Protein AF-A0A088QH30-F1 (afdb_monomer_lite)

Foldseek 3Di:
DDDDDDPDDPDDDDDPDVVVVLVVVLVVCVVPCVVPVDSPPDDDDDDPPDPCVVVVVVVVVVVVVVVVVVVVVLVVLLVQLQVCVVVVHDLVVSCVVSVHDSVVSVVSND

Secondary structure (DSSP, 8-state):
------TT-----S--HHHHHHHHHHHHHTT-TTT-S-TTT---------THHHHHHHHHHHHHHHHHHHHHHHHHHHHHHHHHHHTT--HHHHHHHHTS-HHHHHHHH-

Radius of gyration: 25.8 Å; chains: 1; bounding box: 41×22×70 Å

pLDDT: mean 72.58, std 19.91, range [32.56, 96.44]

Sequence (110 aa):
MGCCSAPGFRTIHPGSQPCRGKRQLRRALELYPEIETDPDTAEIVIQMDTPRGEEAATAIARNRTLLVEKAAAAAATARASRHLVDRGLAYRDTATLLDISYQRVGQLVT

Structure (mmCIF, N/CA/C/O backbone):
data_AF-A0A088QH30-F1
#
_entry.id   AF-A0A088QH30-F1
#
loop_
_atom_site.group_PDB
_atom_site.id
_atom_site.type_symbol
_atom_site.label_atom_id
_atom_site.label_alt_id
_atom_site.label_comp_id
_atom_site.label_asym_id
_atom_site.label_entity_id
_atom_site.label_seq_id
_atom_site.pdbx_PDB_ins_code
_atom_site.Cartn_x
_atom_site.Cartn_y
_atom_site.Cartn_z
_atom_site.occupancy
_atom_site.B_iso_or_equiv
_atom_site.auth_seq_id
_atom_site.auth_comp_id
_atom_site.auth_asym_id
_atom_site.auth_atom_id
_atom_site.pdbx_PDB_model_num
ATOM 1 N N . MET A 1 1 ? 1.533 4.619 -39.305 1.00 36.94 1 MET A N 1
ATOM 2 C CA . MET A 1 1 ? 1.575 4.094 -37.921 1.00 36.94 1 MET A CA 1
ATOM 3 C C . MET A 1 1 ? 2.406 2.823 -37.938 1.00 36.94 1 MET A C 1
ATOM 5 O O . MET A 1 1 ? 1.904 1.793 -38.347 1.00 36.94 1 MET A O 1
ATOM 9 N N . GLY A 1 2 ? 3.690 2.911 -37.595 1.00 38.28 2 GLY A N 1
ATOM 10 C CA . GLY A 1 2 ? 4.586 1.757 -37.519 1.00 38.28 2 GLY A CA 1
ATOM 11 C C . GLY A 1 2 ? 5.434 1.909 -36.269 1.00 38.28 2 GLY A C 1
ATOM 12 O O . GLY A 1 2 ? 6.279 2.800 -36.200 1.00 38.28 2 GLY A O 1
ATOM 13 N N . CYS A 1 3 ? 5.127 1.124 -35.241 1.00 38.78 3 CYS A N 1
ATOM 14 C CA . CYS A 1 3 ? 5.924 1.059 -34.027 1.00 38.78 3 CYS A CA 1
ATOM 15 C C . CYS A 1 3 ? 7.239 0.350 -34.360 1.00 38.78 3 CYS A C 1
ATOM 17 O O . CYS A 1 3 ? 7.218 -0.760 -34.884 1.00 38.78 3 CYS A O 1
ATOM 19 N N . CYS A 1 4 ? 8.371 0.991 -34.065 1.00 40.38 4 CYS A N 1
ATOM 20 C CA . CYS A 1 4 ? 9.683 0.360 -34.119 1.00 40.38 4 CYS A CA 1
ATOM 21 C C . CYS A 1 4 ? 9.688 -0.854 -33.179 1.00 40.38 4 CYS A C 1
ATOM 23 O O . CYS A 1 4 ? 9.786 -0.693 -31.963 1.00 40.38 4 CYS A O 1
ATOM 25 N N . SER A 1 5 ? 9.560 -2.051 -33.740 1.00 38.09 5 SER A N 1
ATOM 26 C CA . SER A 1 5 ? 9.777 -3.304 -33.026 1.00 38.09 5 SER A CA 1
ATOM 27 C C . SER A 1 5 ? 11.273 -3.590 -33.017 1.00 38.09 5 SER A C 1
ATOM 29 O O . SER A 1 5 ? 11.873 -3.753 -34.073 1.00 38.09 5 SER A O 1
ATOM 31 N N . ALA A 1 6 ? 11.872 -3.639 -31.831 1.00 37.31 6 ALA A N 1
ATOM 32 C CA . ALA A 1 6 ? 13.176 -4.256 -31.621 1.00 37.31 6 ALA A CA 1
ATOM 33 C C . ALA A 1 6 ? 12.952 -5.546 -30.813 1.00 37.31 6 ALA A C 1
ATOM 35 O O . ALA A 1 6 ? 12.342 -5.474 -29.738 1.00 37.31 6 ALA A O 1
ATOM 36 N N . PRO A 1 7 ? 13.395 -6.724 -31.288 1.00 32.56 7 PRO A N 1
ATOM 37 C CA . PRO A 1 7 ? 13.337 -7.940 -30.495 1.00 32.56 7 PRO A CA 1
ATOM 38 C C . PRO A 1 7 ? 14.420 -7.858 -29.410 1.00 32.56 7 PRO A C 1
ATOM 40 O O . PRO A 1 7 ? 15.602 -7.759 -29.716 1.00 32.56 7 PRO A O 1
ATOM 43 N N . GLY A 1 8 ? 14.021 -7.862 -28.135 1.00 38.22 8 GLY A N 1
ATOM 44 C CA . GLY A 1 8 ? 14.957 -8.070 -27.017 1.00 38.22 8 GLY A CA 1
ATOM 45 C C . GLY A 1 8 ? 14.836 -7.126 -25.819 1.00 38.22 8 GLY A C 1
ATOM 46 O O . GLY A 1 8 ? 15.305 -7.478 -24.744 1.00 38.22 8 GLY A O 1
ATOM 47 N N . PHE A 1 9 ? 14.154 -5.983 -25.929 1.00 38.06 9 PHE A N 1
ATOM 48 C CA . PHE A 1 9 ? 13.966 -5.069 -24.791 1.00 38.06 9 PHE A CA 1
ATOM 49 C C . PHE A 1 9 ? 12.505 -5.061 -24.332 1.00 38.06 9 PHE A C 1
ATOM 51 O O . PHE A 1 9 ? 11.684 -4.262 -24.785 1.00 38.06 9 PHE A O 1
ATOM 58 N N . ARG A 1 10 ? 12.148 -5.970 -23.414 1.00 37.66 10 ARG A N 1
ATOM 59 C CA . ARG A 1 10 ? 10.874 -5.848 -22.694 1.00 37.66 10 ARG A CA 1
ATOM 60 C C . ARG A 1 10 ? 10.982 -4.679 -21.714 1.00 37.66 10 ARG A C 1
ATOM 62 O O . ARG A 1 10 ? 11.784 -4.708 -20.790 1.00 37.66 10 ARG A O 1
ATOM 69 N N . T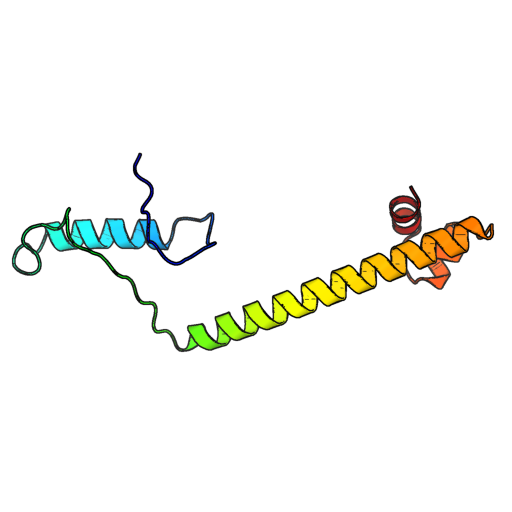HR A 1 11 ? 10.115 -3.698 -21.963 1.00 40.12 11 THR A N 1
ATOM 70 C CA . THR A 1 11 ? 9.713 -2.534 -21.154 1.00 40.12 11 THR A CA 1
ATOM 71 C C . THR A 1 11 ? 10.610 -1.294 -21.178 1.00 40.12 11 THR A C 1
ATOM 73 O O . THR A 1 11 ? 11.403 -1.085 -20.268 1.00 40.12 11 THR A O 1
ATOM 76 N N . ILE A 1 12 ? 10.352 -0.390 -22.136 1.00 39.28 12 ILE A N 1
ATOM 77 C CA . ILE A 1 12 ? 10.449 1.066 -21.916 1.00 39.28 12 ILE A CA 1
ATOM 78 C C . ILE A 1 12 ? 9.294 1.771 -22.656 1.00 39.28 12 ILE A C 1
ATOM 80 O O . ILE A 1 12 ? 9.312 1.873 -23.879 1.00 39.28 12 ILE A O 1
ATOM 84 N N . HIS A 1 13 ? 8.308 2.302 -21.927 1.00 34.28 13 HIS A N 1
ATOM 85 C CA . HIS A 1 13 ? 7.307 3.271 -22.413 1.00 34.28 13 HIS A CA 1
ATOM 86 C C . HIS A 1 13 ? 6.847 4.157 -21.236 1.00 34.28 13 HIS A C 1
ATOM 88 O O . HIS A 1 13 ? 6.915 3.671 -20.108 1.00 34.28 13 HIS A O 1
ATOM 94 N N . PRO A 1 14 ? 6.328 5.393 -21.440 1.00 43.16 14 PRO A N 1
ATOM 95 C CA . PRO A 1 14 ? 6.087 6.123 -22.694 1.00 43.16 14 PRO A CA 1
ATOM 96 C C . PRO A 1 14 ? 6.711 7.544 -22.696 1.00 43.16 14 PRO A C 1
ATOM 98 O O . PRO A 1 14 ? 6.442 8.350 -21.812 1.00 43.16 14 PRO A O 1
ATOM 101 N N . GLY A 1 15 ? 7.525 7.898 -23.704 1.00 37.69 15 GLY A N 1
ATOM 102 C CA . GLY A 1 15 ? 8.109 9.252 -23.743 1.00 37.69 15 GLY A CA 1
ATOM 103 C C . GLY A 1 15 ? 9.148 9.585 -24.823 1.00 37.69 15 GLY A C 1
ATOM 104 O O . GLY A 1 15 ? 10.077 10.335 -24.563 1.00 37.69 15 GLY A O 1
ATOM 105 N N . SER A 1 16 ? 9.000 9.095 -26.056 1.00 45.84 16 SER A N 1
ATOM 106 C CA . SER A 1 16 ? 9.499 9.738 -27.298 1.00 45.84 16 SER A CA 1
ATOM 107 C C . SER A 1 16 ? 11.004 9.943 -27.605 1.00 45.84 16 SER A C 1
ATOM 109 O O . SER A 1 16 ? 11.299 10.262 -28.756 1.00 45.84 16 SER A O 1
ATOM 111 N N . GLN A 1 17 ? 11.972 9.744 -26.707 1.00 52.16 17 GLN A N 1
ATOM 112 C CA . GLN A 1 17 ? 13.378 10.097 -27.012 1.00 52.16 17 GLN A CA 1
ATOM 113 C C . GLN A 1 17 ? 14.088 9.195 -28.049 1.00 52.16 17 GLN A C 1
ATOM 115 O O . GLN A 1 17 ? 14.557 9.729 -29.058 1.00 52.16 17 GLN A O 1
ATOM 120 N N . PRO A 1 18 ? 14.121 7.854 -27.916 1.00 52.81 18 PRO A N 1
ATOM 121 C CA . PRO A 1 18 ? 14.856 7.014 -28.869 1.00 52.81 18 PRO A CA 1
ATOM 122 C C . PRO A 1 18 ? 14.214 6.995 -30.267 1.00 52.81 18 PRO A C 1
ATOM 124 O O . PRO A 1 18 ? 14.911 6.991 -31.278 1.00 52.81 18 PRO A O 1
ATOM 127 N N . CYS A 1 19 ? 12.881 7.078 -30.353 1.00 55.72 19 CYS A N 1
ATOM 128 C CA . CYS A 1 19 ? 12.180 7.166 -31.640 1.00 55.72 19 CYS A CA 1
ATOM 129 C C . CYS A 1 19 ? 12.417 8.508 -32.353 1.00 55.72 19 CYS A C 1
ATOM 131 O O . CYS A 1 19 ? 12.448 8.554 -33.583 1.00 55.72 19 CYS A O 1
ATOM 133 N N . ARG A 1 20 ? 12.563 9.610 -31.600 1.00 59.78 20 ARG A N 1
ATOM 134 C CA . ARG A 1 20 ? 12.901 10.923 -32.169 1.00 59.78 20 ARG A CA 1
ATOM 135 C C . ARG A 1 20 ? 14.333 10.930 -32.698 1.00 59.78 20 ARG A C 1
ATOM 137 O O . ARG A 1 20 ? 14.535 11.406 -33.810 1.00 59.78 20 ARG A O 1
ATOM 144 N N . GLY A 1 21 ? 15.270 10.337 -31.955 1.00 63.78 21 GLY A N 1
ATOM 145 C CA . GLY A 1 21 ? 16.660 10.164 -32.386 1.00 63.78 21 GLY A CA 1
ATOM 146 C C . GLY A 1 21 ? 16.774 9.386 -33.697 1.00 63.78 21 GLY A C 1
ATOM 147 O O . GLY A 1 21 ? 17.346 9.897 -34.652 1.00 63.78 21 GLY A O 1
ATOM 148 N N . LYS A 1 22 ? 16.130 8.213 -33.803 1.00 69.00 22 LYS A N 1
ATOM 149 C CA . LYS A 1 22 ? 16.158 7.406 -35.041 1.00 69.00 22 LYS A CA 1
ATOM 150 C C . LYS A 1 22 ? 15.596 8.147 -36.259 1.00 69.00 22 LYS A C 1
ATOM 152 O O . LYS A 1 22 ? 16.170 8.062 -37.336 1.00 69.00 22 LYS A O 1
ATOM 157 N N . ARG A 1 23 ? 14.508 8.914 -36.098 1.00 70.25 23 ARG A N 1
ATOM 158 C CA . ARG A 1 23 ? 13.946 9.725 -37.197 1.00 70.25 23 ARG A CA 1
ATOM 159 C C . ARG A 1 23 ? 14.863 10.866 -37.630 1.00 70.25 23 ARG A C 1
ATOM 161 O O . ARG A 1 23 ? 14.917 11.166 -38.815 1.00 70.25 23 ARG A O 1
ATOM 168 N N . GLN A 1 24 ? 15.547 11.519 -36.691 1.00 72.81 24 GLN A N 1
ATOM 169 C CA . GLN A 1 24 ? 16.517 12.565 -37.026 1.00 72.81 24 GLN A CA 1
ATOM 170 C C . GLN A 1 24 ? 17.747 11.981 -37.717 1.00 72.81 24 GLN A C 1
ATOM 172 O O . GLN A 1 24 ? 18.216 12.563 -38.686 1.00 72.81 24 GLN A O 1
ATOM 177 N N . LEU A 1 25 ? 18.218 10.816 -37.265 1.00 71.44 25 LEU A N 1
ATOM 178 C CA . LEU A 1 25 ? 19.358 10.143 -37.876 1.00 71.44 25 LEU A CA 1
ATOM 179 C C . LEU A 1 25 ? 19.036 9.646 -39.289 1.00 71.44 25 LEU A C 1
ATOM 181 O O . LEU A 1 25 ? 19.840 9.845 -40.186 1.00 71.44 25 LEU A O 1
ATOM 185 N N . ARG A 1 26 ? 17.836 9.096 -39.519 1.00 75.31 26 ARG A N 1
ATOM 186 C CA . ARG A 1 26 ? 17.396 8.701 -40.866 1.00 75.31 26 ARG A CA 1
ATOM 187 C C . ARG A 1 26 ? 17.341 9.892 -41.828 1.00 75.31 26 ARG A C 1
ATOM 189 O O . ARG A 1 26 ? 17.912 9.819 -42.904 1.00 75.31 26 ARG A O 1
ATOM 196 N N . ARG A 1 27 ? 16.778 11.023 -41.387 1.00 73.19 27 ARG A N 1
ATOM 197 C CA . ARG A 1 27 ? 16.809 12.280 -42.159 1.00 73.19 27 ARG A CA 1
ATOM 198 C C . ARG A 1 27 ? 18.222 12.797 -42.423 1.00 73.19 27 ARG A C 1
ATOM 200 O O . ARG A 1 27 ? 18.435 13.477 -43.414 1.00 73.19 27 ARG A O 1
ATOM 207 N N . ALA A 1 28 ? 19.167 12.538 -41.522 1.00 74.25 28 ALA A N 1
ATOM 208 C CA . ALA A 1 28 ? 20.562 12.889 -41.750 1.00 74.25 28 ALA A CA 1
ATOM 209 C C . ALA A 1 28 ? 21.208 11.953 -42.784 1.00 74.25 28 ALA A C 1
ATOM 211 O O . ALA A 1 28 ? 21.928 12.439 -43.642 1.00 74.25 28 ALA A O 1
ATOM 212 N N . LEU A 1 29 ? 20.916 10.648 -42.753 1.00 72.94 29 LEU A N 1
ATOM 213 C CA . LEU A 1 29 ? 21.420 9.680 -43.738 1.00 72.94 29 LEU A CA 1
ATOM 214 C C . LEU A 1 29 ? 20.887 9.947 -45.154 1.00 72.94 29 LEU A C 1
ATOM 216 O O . LEU A 1 29 ? 21.634 9.806 -46.111 1.00 72.94 29 LEU A O 1
ATOM 220 N N . GLU A 1 30 ? 19.650 10.436 -45.292 1.00 74.69 30 GLU A N 1
ATOM 221 C CA . GLU A 1 30 ? 19.104 10.913 -46.578 1.00 74.69 30 GLU A CA 1
ATOM 222 C C . GLU A 1 30 ? 19.941 12.043 -47.214 1.00 74.69 30 GLU A C 1
ATOM 224 O O . GLU A 1 30 ? 19.921 12.212 -48.432 1.00 74.69 30 GLU A O 1
ATOM 229 N N . LEU A 1 31 ? 20.674 12.824 -46.409 1.00 73.12 31 LEU A N 1
ATOM 230 C CA . LEU A 1 31 ? 21.528 13.919 -46.887 1.00 73.12 31 LEU A CA 1
ATOM 231 C C . LEU A 1 31 ? 22.939 13.462 -47.284 1.00 73.12 31 LEU A C 1
ATOM 233 O O . LEU A 1 31 ? 23.648 14.237 -47.921 1.00 73.12 31 LEU A O 1
ATOM 237 N N . TYR A 1 32 ? 23.334 12.239 -46.916 1.00 71.19 32 TYR A N 1
ATOM 238 C CA . TYR A 1 32 ? 24.667 11.677 -47.155 1.00 71.19 32 TYR A CA 1
ATOM 239 C C . TYR A 1 32 ? 24.554 10.258 -47.750 1.00 71.19 32 TYR A C 1
ATOM 241 O O . TYR A 1 32 ? 24.875 9.273 -47.072 1.00 71.19 32 TYR A O 1
ATOM 249 N N . PRO A 1 33 ? 24.074 10.124 -49.005 1.00 66.19 33 PRO A N 1
ATOM 250 C CA . PRO A 1 33 ? 23.862 8.831 -49.667 1.00 66.19 33 PRO A CA 1
ATOM 251 C C . PRO A 1 33 ? 25.152 8.020 -49.886 1.00 66.19 33 PRO A C 1
ATOM 253 O O . PRO A 1 33 ? 25.098 6.827 -50.177 1.00 66.19 33 PRO A O 1
ATOM 256 N N . GLU A 1 34 ? 26.320 8.644 -49.739 1.00 66.50 34 GLU A N 1
ATOM 257 C CA . GLU A 1 34 ? 27.629 7.991 -49.751 1.00 66.50 34 GLU A CA 1
ATOM 258 C C . GLU A 1 34 ? 27.906 7.120 -48.512 1.00 66.50 34 GLU A C 1
ATOM 260 O O . GLU A 1 34 ? 28.819 6.296 -48.548 1.00 66.50 34 GLU A O 1
ATOM 265 N N . ILE A 1 35 ? 27.144 7.293 -47.424 1.00 67.50 35 ILE A N 1
ATOM 266 C CA . ILE A 1 35 ? 27.293 6.528 -46.174 1.00 67.50 35 ILE A CA 1
ATOM 267 C C . ILE A 1 35 ? 26.383 5.295 -46.172 1.00 67.50 35 ILE A C 1
ATOM 269 O O . ILE A 1 35 ? 26.807 4.221 -45.757 1.00 67.50 35 ILE A O 1
ATOM 273 N N . GLU A 1 36 ? 25.137 5.450 -46.622 1.00 64.06 36 GLU A N 1
ATOM 274 C CA . GLU A 1 36 ? 24.151 4.375 -46.729 1.00 64.06 36 GLU A CA 1
ATOM 275 C C . GLU A 1 36 ? 23.227 4.661 -47.915 1.00 64.06 36 GLU A C 1
ATOM 277 O O . GLU A 1 36 ? 22.625 5.732 -48.005 1.00 64.06 36 GLU A O 1
ATOM 282 N N . THR A 1 37 ? 23.131 3.706 -48.839 1.00 62.88 37 THR A N 1
ATOM 283 C CA . THR A 1 37 ? 22.412 3.882 -50.110 1.00 62.88 37 THR A CA 1
ATOM 284 C C . THR A 1 37 ? 20.901 3.720 -49.936 1.00 62.88 37 THR A C 1
ATOM 286 O O . THR A 1 37 ? 20.134 4.264 -50.728 1.00 62.88 37 THR A O 1
ATOM 289 N N . ASP A 1 38 ? 20.465 3.018 -48.886 1.00 66.31 38 ASP A N 1
ATOM 290 C CA . ASP A 1 38 ? 19.051 2.857 -48.540 1.00 66.31 38 ASP A CA 1
ATOM 291 C C . ASP A 1 38 ? 18.789 3.164 -47.046 1.00 66.31 38 ASP A C 1
ATOM 293 O O . ASP A 1 38 ? 18.776 2.274 -46.188 1.00 66.31 38 ASP A O 1
ATOM 297 N N . PRO A 1 39 ? 18.564 4.445 -46.695 1.00 61.47 39 PRO A N 1
ATOM 298 C CA . PRO A 1 39 ? 18.352 4.866 -45.308 1.00 61.47 39 PRO A CA 1
ATOM 299 C C . PRO A 1 39 ? 17.027 4.363 -44.704 1.00 61.47 39 PRO A C 1
ATOM 301 O O . PRO A 1 39 ? 16.859 4.381 -43.474 1.00 61.47 39 PRO A O 1
ATOM 304 N N . ASP A 1 40 ? 16.078 3.912 -45.533 1.00 64.25 40 ASP A N 1
ATOM 305 C CA . ASP A 1 40 ? 14.784 3.395 -45.083 1.00 64.25 40 ASP A CA 1
ATOM 306 C C . ASP A 1 40 ? 14.881 1.957 -44.564 1.00 64.25 40 ASP A C 1
ATOM 308 O O . ASP A 1 40 ? 14.210 1.621 -43.576 1.00 64.25 40 ASP A O 1
ATOM 312 N N . THR A 1 41 ? 15.760 1.139 -45.150 1.00 65.62 41 THR A N 1
ATOM 313 C CA . THR A 1 41 ? 16.021 -0.242 -44.708 1.00 65.62 41 THR A CA 1
ATOM 314 C C . THR A 1 41 ? 17.174 -0.363 -43.709 1.00 65.62 41 THR A C 1
ATOM 316 O O . THR A 1 41 ? 17.290 -1.391 -43.040 1.00 65.62 41 THR A O 1
ATOM 319 N N . ALA A 1 42 ? 17.956 0.702 -43.517 1.00 61.12 42 ALA A N 1
ATOM 320 C CA . ALA A 1 42 ? 19.083 0.736 -42.589 1.00 61.12 42 ALA A CA 1
ATOM 321 C C . ALA A 1 42 ? 18.700 0.380 -41.135 1.00 61.12 42 ALA A C 1
ATOM 323 O O . ALA A 1 42 ? 17.829 1.008 -40.505 1.00 61.12 42 ALA A O 1
ATOM 324 N N . GLU A 1 43 ? 19.403 -0.604 -40.563 1.00 64.81 43 GLU A N 1
ATOM 325 C CA . GLU A 1 43 ? 19.253 -1.002 -39.163 1.00 64.81 43 GLU A CA 1
ATOM 326 C C . GLU A 1 43 ? 19.976 -0.011 -38.237 1.00 64.81 43 GLU A C 1
ATOM 328 O O . GLU A 1 43 ? 21.172 -0.099 -37.972 1.00 64.81 43 GLU A O 1
ATOM 333 N N . ILE A 1 44 ? 19.228 0.957 -37.703 1.00 64.31 44 ILE A N 1
ATOM 334 C CA . ILE A 1 44 ? 19.776 1.945 -36.766 1.00 64.31 44 ILE A CA 1
ATOM 335 C C . ILE A 1 44 ? 19.779 1.374 -35.340 1.00 64.31 44 ILE A C 1
ATOM 337 O O . ILE A 1 44 ? 18.746 1.390 -34.645 1.00 64.31 44 ILE A O 1
ATOM 341 N N . VAL A 1 45 ? 20.949 0.936 -34.874 1.00 64.62 45 VAL A N 1
ATOM 342 C CA . VAL A 1 45 ? 21.204 0.543 -33.480 1.00 64.62 45 VAL A CA 1
ATOM 343 C C . VAL A 1 45 ? 21.828 1.721 -32.729 1.00 64.62 45 VAL A C 1
ATOM 345 O O . VAL A 1 45 ? 22.959 2.113 -32.984 1.00 64.62 45 VAL A O 1
ATOM 348 N N . ILE A 1 46 ? 21.084 2.309 -31.788 1.00 62.50 46 ILE A N 1
ATOM 349 C CA . ILE A 1 46 ? 21.603 3.367 -30.909 1.00 62.50 46 ILE A CA 1
ATOM 350 C C . ILE A 1 46 ? 22.081 2.693 -29.624 1.00 62.50 46 ILE A C 1
ATOM 352 O O . ILE A 1 46 ? 21.258 2.372 -28.764 1.00 62.50 46 ILE A O 1
ATOM 356 N N . GLN A 1 47 ? 23.388 2.464 -29.501 1.00 57.75 47 GLN A N 1
ATOM 357 C CA . GLN A 1 47 ? 24.006 2.050 -28.241 1.00 57.75 47 GLN A CA 1
ATOM 358 C C . GLN A 1 47 ? 24.383 3.294 -27.441 1.00 57.75 47 GLN A C 1
ATOM 360 O O . GLN A 1 47 ? 25.158 4.136 -27.888 1.00 57.75 47 GLN A O 1
ATOM 365 N N . MET A 1 48 ? 23.779 3.443 -26.264 1.00 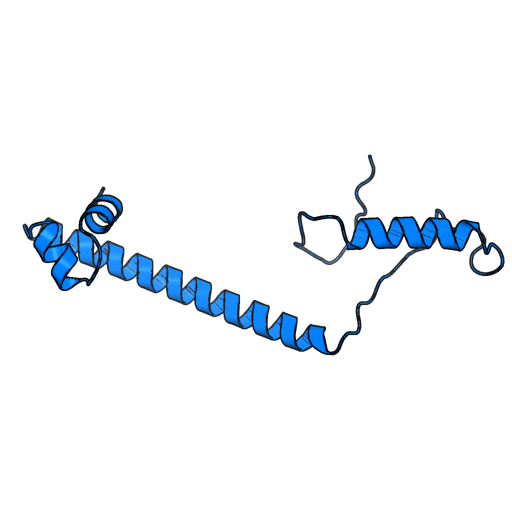55.34 48 MET A N 1
ATOM 366 C CA . MET A 1 48 ? 24.149 4.496 -25.327 1.00 55.34 48 MET A CA 1
ATOM 367 C C . MET A 1 48 ? 25.242 3.982 -24.394 1.00 55.34 48 MET A C 1
ATOM 369 O O . MET A 1 48 ? 24.962 3.643 -23.246 1.00 55.34 48 MET A O 1
ATOM 373 N N . ASP A 1 49 ? 26.484 3.966 -24.872 1.00 54.75 49 ASP A N 1
ATOM 374 C CA . ASP A 1 49 ? 27.644 3.749 -24.008 1.00 54.75 49 ASP A CA 1
ATOM 375 C C . ASP A 1 49 ? 27.957 5.045 -23.269 1.00 54.75 49 ASP A C 1
ATOM 377 O O . ASP A 1 49 ? 28.768 5.877 -23.673 1.00 54.75 49 ASP A O 1
ATOM 381 N N . THR A 1 50 ? 27.234 5.249 -22.171 1.00 50.84 50 THR A N 1
ATOM 382 C CA . THR A 1 50 ? 27.590 6.268 -21.188 1.00 50.84 50 THR A CA 1
ATOM 383 C C . THR A 1 50 ? 28.039 5.571 -19.909 1.00 50.84 50 THR A C 1
ATOM 385 O O . THR A 1 50 ? 27.391 4.607 -19.504 1.00 50.84 50 THR A O 1
ATOM 388 N N . PRO A 1 51 ? 29.066 6.076 -19.200 1.00 53.44 51 PRO A N 1
ATOM 389 C CA . PRO A 1 51 ? 29.425 5.580 -17.865 1.00 53.44 51 PRO A CA 1
ATOM 390 C C . PRO A 1 51 ? 28.254 5.651 -16.857 1.00 53.44 51 PRO A C 1
ATOM 392 O O . PRO A 1 51 ? 28.229 4.937 -15.862 1.00 53.44 51 PRO A O 1
ATOM 395 N N . ARG A 1 52 ? 27.214 6.439 -17.165 1.00 54.16 52 ARG A N 1
ATOM 396 C CA . ARG A 1 52 ? 25.922 6.465 -16.462 1.00 54.16 52 ARG A CA 1
ATOM 397 C C . ARG A 1 52 ? 25.051 5.217 -16.649 1.00 54.16 52 ARG A C 1
ATOM 399 O O . ARG A 1 52 ? 24.060 5.087 -15.939 1.00 54.16 52 ARG A O 1
ATOM 406 N N . GLY A 1 53 ? 25.355 4.326 -17.590 1.00 52.81 53 GLY A N 1
ATOM 407 C CA . GLY A 1 53 ? 24.589 3.099 -17.829 1.00 52.81 53 GLY A CA 1
ATOM 408 C C . GLY A 1 53 ? 24.661 2.128 -16.649 1.00 52.81 53 GLY A C 1
ATOM 409 O O . GLY A 1 53 ? 23.635 1.592 -16.231 1.00 52.81 53 GLY A O 1
ATOM 410 N N . GLU A 1 54 ? 25.841 1.975 -16.045 1.00 56.41 54 GLU A N 1
ATOM 411 C CA . GLU A 1 54 ? 26.031 1.150 -14.845 1.00 56.41 54 GLU A CA 1
ATOM 412 C C . GLU A 1 54 ? 25.416 1.801 -13.595 1.00 56.41 54 GLU A C 1
ATOM 414 O O . GLU A 1 54 ? 24.740 1.137 -12.805 1.00 56.41 54 GLU A O 1
ATOM 419 N N . GLU A 1 55 ? 25.549 3.122 -13.439 1.00 56.88 55 GL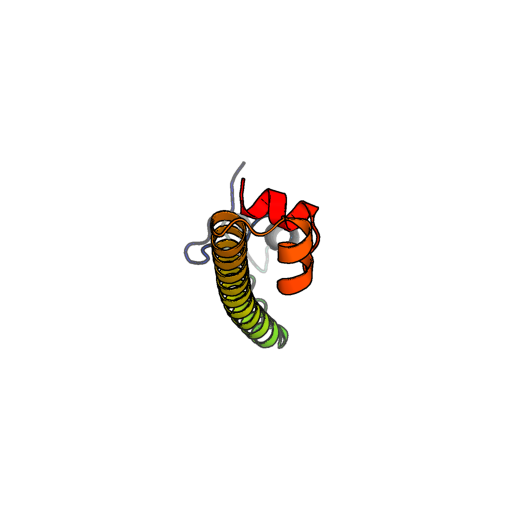U A N 1
ATOM 420 C CA . GLU A 1 55 ? 24.876 3.877 -12.371 1.00 56.88 55 GLU A CA 1
ATOM 421 C C . GLU A 1 55 ? 23.345 3.812 -12.498 1.00 56.88 55 GLU A C 1
ATOM 423 O O . GLU A 1 55 ? 22.630 3.650 -11.509 1.00 56.88 55 GLU A O 1
ATOM 428 N N . ALA A 1 56 ? 22.817 3.869 -13.722 1.00 60.62 56 ALA A N 1
ATOM 429 C CA . ALA A 1 56 ? 21.392 3.715 -13.982 1.00 60.62 56 ALA A CA 1
ATOM 430 C C . ALA A 1 56 ? 20.923 2.282 -13.694 1.00 60.62 56 ALA A C 1
ATOM 432 O O . ALA A 1 56 ? 19.882 2.096 -13.063 1.00 60.62 56 ALA A O 1
ATOM 433 N N . ALA A 1 57 ? 21.692 1.265 -14.090 1.00 62.41 57 ALA A N 1
ATOM 434 C CA . ALA A 1 57 ? 21.373 -0.133 -13.809 1.00 62.41 57 ALA A CA 1
ATOM 435 C C . ALA A 1 57 ? 21.367 -0.424 -12.298 1.00 62.41 57 ALA A C 1
ATOM 437 O O . ALA A 1 57 ? 20.435 -1.052 -11.787 1.00 62.41 57 ALA A O 1
ATOM 438 N N . THR A 1 58 ? 22.353 0.092 -11.561 1.00 67.44 58 THR A N 1
ATOM 439 C CA . THR A 1 58 ? 22.422 -0.041 -10.098 1.00 67.44 58 THR A CA 1
ATOM 440 C C . THR A 1 58 ? 21.309 0.737 -9.395 1.00 67.44 58 THR A C 1
ATOM 442 O O . THR A 1 58 ? 20.707 0.217 -8.453 1.00 67.44 58 THR A O 1
ATOM 445 N N . ALA A 1 59 ? 20.949 1.932 -9.872 1.00 66.94 59 ALA A N 1
ATOM 446 C CA . ALA A 1 59 ? 19.804 2.687 -9.362 1.00 66.94 59 ALA A CA 1
ATOM 447 C C . ALA A 1 59 ? 18.468 1.967 -9.614 1.00 66.94 59 ALA A C 1
ATOM 449 O O . ALA A 1 59 ? 17.612 1.929 -8.730 1.00 66.94 59 ALA A O 1
ATOM 450 N N . ILE A 1 60 ? 18.286 1.347 -10.784 1.00 73.56 60 ILE A N 1
ATOM 451 C CA . ILE A 1 60 ? 17.094 0.546 -11.104 1.00 73.56 60 ILE A CA 1
ATOM 452 C C . ILE A 1 60 ? 17.015 -0.688 -10.198 1.00 73.56 60 ILE A C 1
ATOM 454 O O . ILE A 1 60 ? 15.945 -0.983 -9.660 1.00 73.56 60 ILE A O 1
ATOM 458 N N . ALA A 1 61 ? 18.133 -1.387 -9.990 1.00 71.25 61 ALA A N 1
ATOM 459 C CA . ALA A 1 61 ? 18.191 -2.545 -9.102 1.00 71.25 61 ALA A CA 1
ATOM 460 C C . ALA A 1 61 ? 17.857 -2.169 -7.647 1.00 71.25 61 ALA A C 1
ATOM 462 O O . ALA A 1 61 ? 16.992 -2.800 -7.041 1.00 71.25 61 ALA A O 1
ATOM 463 N N . ARG A 1 62 ? 18.453 -1.090 -7.118 1.00 71.31 62 ARG A N 1
ATOM 464 C CA . ARG A 1 62 ? 18.160 -0.565 -5.769 1.00 71.31 62 ARG A CA 1
ATOM 465 C C . ARG A 1 62 ? 16.714 -0.092 -5.626 1.00 71.31 62 ARG A C 1
ATOM 467 O O . ARG A 1 62 ? 16.078 -0.335 -4.608 1.00 71.31 62 ARG A O 1
ATOM 474 N N . ASN A 1 63 ? 16.153 0.549 -6.647 1.00 76.81 63 ASN A N 1
ATOM 475 C CA . ASN A 1 63 ? 14.748 0.952 -6.610 1.00 76.81 63 ASN A CA 1
ATOM 476 C C . ASN A 1 63 ? 13.807 -0.253 -6.564 1.00 76.81 63 ASN A C 1
ATOM 478 O O . ASN A 1 63 ? 12.804 -0.208 -5.857 1.00 76.81 63 ASN A O 1
ATOM 482 N N . ARG A 1 64 ? 14.124 -1.348 -7.267 1.00 76.88 64 ARG A N 1
ATOM 483 C CA . ARG A 1 64 ? 13.323 -2.578 -7.190 1.00 76.88 64 ARG A CA 1
ATOM 484 C C . ARG A 1 64 ? 13.330 -3.176 -5.786 1.00 76.88 64 ARG A C 1
ATOM 486 O O . ARG A 1 64 ? 12.260 -3.530 -5.302 1.00 76.88 64 ARG A O 1
ATOM 493 N N . THR A 1 65 ? 14.483 -3.250 -5.121 1.00 78.12 65 THR A N 1
ATOM 494 C CA . THR A 1 65 ? 14.548 -3.770 -3.744 1.00 78.12 65 THR A CA 1
ATOM 495 C C . THR A 1 65 ? 13.781 -2.872 -2.776 1.00 78.12 65 THR A C 1
ATOM 497 O O . THR A 1 65 ? 12.950 -3.366 -2.019 1.00 78.12 65 THR A O 1
ATOM 500 N N . LEU A 1 66 ? 13.938 -1.549 -2.888 1.00 82.94 66 LEU A N 1
ATOM 501 C CA . LEU A 1 66 ? 13.195 -0.581 -2.073 1.00 82.94 66 LEU A CA 1
ATOM 502 C C . LEU A 1 66 ? 11.679 -0.656 -2.293 1.00 82.94 66 LEU A C 1
ATOM 504 O O . LEU A 1 66 ? 10.911 -0.448 -1.358 1.00 82.94 66 LEU A O 1
ATOM 508 N N . LEU A 1 67 ? 11.219 -0.946 -3.513 1.00 83.06 67 LEU A N 1
ATOM 509 C CA . LEU A 1 67 ? 9.793 -1.139 -3.791 1.00 83.06 67 LEU A CA 1
ATOM 510 C C . LEU A 1 67 ? 9.246 -2.396 -3.112 1.00 83.06 67 LEU A C 1
ATOM 512 O O . LEU A 1 67 ? 8.147 -2.352 -2.558 1.00 83.06 67 LEU A O 1
ATOM 516 N N . VAL A 1 68 ? 10.009 -3.491 -3.121 1.00 87.69 68 VAL A N 1
ATOM 517 C CA . VAL A 1 68 ? 9.632 -4.735 -2.433 1.00 87.69 68 VAL A CA 1
ATOM 518 C C . VAL A 1 68 ? 9.572 -4.512 -0.922 1.00 87.69 68 VAL A C 1
ATOM 520 O O . VAL A 1 68 ? 8.576 -4.867 -0.293 1.00 87.69 68 VAL A O 1
ATOM 523 N N . GLU A 1 69 ? 10.581 -3.861 -0.344 1.00 87.75 69 GLU A N 1
ATOM 524 C CA . GLU A 1 69 ? 10.613 -3.533 1.086 1.00 87.75 69 GLU A CA 1
ATOM 525 C C . GLU A 1 69 ? 9.466 -2.602 1.486 1.00 87.75 69 GLU A C 1
ATOM 527 O O . GLU A 1 69 ? 8.776 -2.857 2.473 1.00 87.75 69 GLU A O 1
ATOM 532 N N . LYS A 1 70 ? 9.184 -1.567 0.683 1.00 88.94 70 LYS A N 1
ATOM 533 C CA . LYS A 1 70 ? 8.038 -0.672 0.903 1.00 88.94 70 LYS A CA 1
ATOM 534 C C . LYS A 1 70 ? 6.710 -1.418 0.863 1.00 88.94 70 LYS A C 1
ATOM 536 O O . LYS A 1 70 ? 5.850 -1.164 1.705 1.00 88.94 70 LYS A O 1
ATOM 541 N N . ALA A 1 71 ? 6.533 -2.332 -0.089 1.00 88.81 71 ALA A N 1
ATOM 542 C CA . ALA A 1 71 ? 5.321 -3.139 -0.184 1.00 88.81 71 ALA A CA 1
ATOM 543 C C . ALA A 1 71 ? 5.168 -4.068 1.031 1.00 88.81 71 ALA A C 1
ATOM 545 O O . ALA A 1 71 ? 4.079 -4.163 1.602 1.00 88.81 71 ALA A O 1
ATOM 546 N N . ALA A 1 72 ? 6.257 -4.704 1.469 1.00 90.75 72 ALA A N 1
ATOM 547 C CA . ALA A 1 72 ? 6.266 -5.564 2.648 1.00 90.75 72 ALA A CA 1
ATOM 548 C C . ALA A 1 72 ? 5.947 -4.783 3.933 1.00 90.75 72 ALA A C 1
ATOM 550 O O . ALA A 1 72 ? 5.099 -5.218 4.717 1.00 90.75 72 ALA A O 1
ATOM 551 N N . ALA A 1 73 ? 6.562 -3.610 4.115 1.00 90.50 73 ALA A N 1
ATOM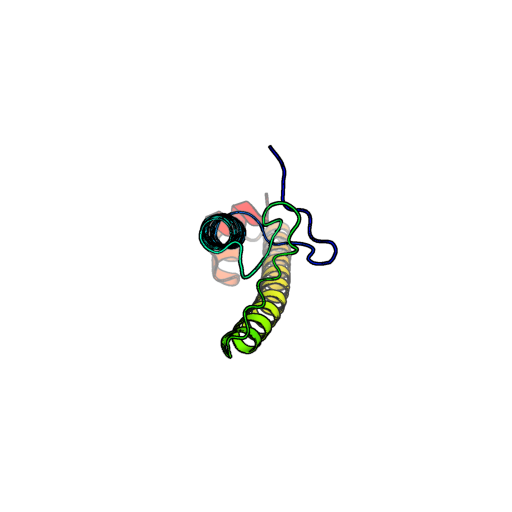 552 C CA . ALA A 1 73 ? 6.294 -2.717 5.238 1.00 90.50 73 ALA A CA 1
ATOM 553 C C . ALA A 1 73 ? 4.830 -2.255 5.246 1.00 90.50 73 ALA A C 1
ATOM 555 O O . ALA A 1 73 ? 4.146 -2.403 6.255 1.00 90.50 73 ALA A O 1
ATOM 556 N N . ALA A 1 74 ? 4.304 -1.804 4.102 1.00 90.44 74 ALA A N 1
ATOM 557 C CA . ALA A 1 74 ? 2.904 -1.398 3.982 1.00 90.44 74 ALA A CA 1
ATOM 558 C C . ALA A 1 74 ? 1.933 -2.542 4.316 1.00 90.44 74 ALA A C 1
ATOM 560 O O . ALA A 1 74 ? 0.943 -2.332 5.018 1.00 90.44 74 ALA A O 1
ATOM 561 N N . ALA A 1 75 ? 2.227 -3.764 3.860 1.00 93.06 75 ALA A N 1
ATOM 562 C CA . ALA A 1 75 ? 1.426 -4.939 4.184 1.00 93.06 75 ALA A CA 1
ATOM 563 C C . ALA A 1 75 ? 1.481 -5.283 5.682 1.00 93.06 75 ALA A C 1
ATOM 565 O O . ALA A 1 75 ? 0.461 -5.661 6.260 1.00 93.06 75 ALA A O 1
ATOM 566 N N . ALA A 1 76 ? 2.646 -5.144 6.323 1.00 93.75 76 ALA A N 1
ATOM 567 C CA . ALA A 1 76 ? 2.795 -5.343 7.762 1.00 93.75 76 ALA A CA 1
ATOM 568 C C . ALA A 1 76 ? 1.991 -4.310 8.563 1.00 93.75 76 ALA A C 1
ATOM 570 O O . ALA A 1 76 ? 1.218 -4.705 9.437 1.00 93.75 76 ALA A O 1
ATOM 571 N N . THR A 1 77 ? 2.078 -3.024 8.208 1.00 93.38 77 THR A N 1
ATOM 572 C CA . THR A 1 77 ? 1.269 -1.961 8.823 1.00 93.38 77 THR A CA 1
ATOM 573 C C . THR A 1 77 ? -0.222 -2.237 8.650 1.00 93.38 77 THR A C 1
ATOM 575 O O . THR A 1 77 ? -0.962 -2.179 9.623 1.00 93.38 77 THR A O 1
ATOM 578 N N . ALA A 1 78 ? -0.670 -2.635 7.454 1.00 95.12 78 ALA A N 1
ATOM 579 C CA . ALA A 1 78 ? -2.076 -2.955 7.199 1.00 95.12 78 ALA A CA 1
ATOM 580 C C . ALA A 1 78 ? -2.590 -4.135 8.041 1.00 95.12 78 ALA A C 1
ATOM 582 O O . ALA A 1 78 ? -3.747 -4.145 8.464 1.00 95.12 78 ALA A O 1
ATOM 583 N N . ARG A 1 79 ? -1.756 -5.160 8.267 1.00 95.88 79 ARG A N 1
ATOM 584 C CA . ARG A 1 79 ? -2.101 -6.283 9.156 1.00 95.88 79 ARG A CA 1
ATOM 585 C C . ARG A 1 79 ? -2.167 -5.837 10.613 1.00 95.88 79 ARG A C 1
ATOM 587 O O . ARG A 1 79 ? -3.111 -6.204 11.302 1.00 95.88 79 ARG A O 1
ATOM 594 N N . ALA A 1 80 ? -1.203 -5.035 11.061 1.00 95.06 80 ALA A N 1
ATOM 595 C CA . ALA A 1 80 ? -1.177 -4.511 12.422 1.00 95.06 80 ALA A CA 1
ATOM 596 C C . ALA A 1 80 ? -2.383 -3.600 12.707 1.00 95.06 80 ALA A C 1
ATOM 598 O O . ALA A 1 80 ? -3.034 -3.773 13.731 1.00 95.06 80 ALA A O 1
ATOM 599 N N . SER A 1 81 ? -2.733 -2.695 11.783 1.00 94.81 81 SER A N 1
ATOM 600 C CA . SER A 1 81 ? -3.904 -1.819 11.924 1.00 94.81 81 SER A CA 1
ATOM 601 C C . SER A 1 81 ? -5.195 -2.619 12.084 1.00 94.81 81 SER A C 1
ATOM 603 O O . SER A 1 81 ? -5.952 -2.357 13.013 1.00 94.81 81 SER A O 1
ATOM 605 N N . ARG A 1 82 ? -5.416 -3.631 11.233 1.00 95.69 82 ARG A N 1
ATOM 606 C CA . ARG A 1 82 ? -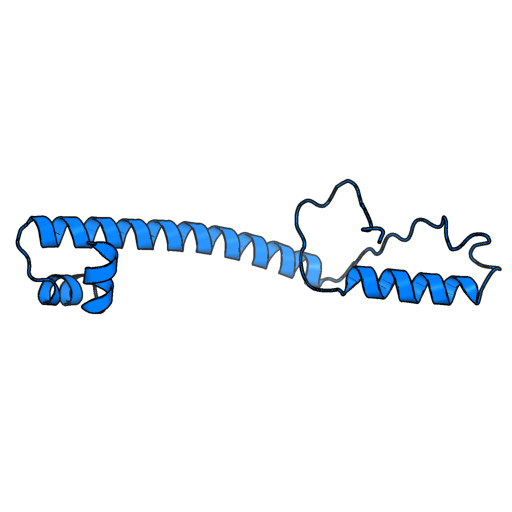6.585 -4.518 11.338 1.00 95.69 82 ARG A CA 1
ATOM 607 C C . ARG A 1 82 ? -6.598 -5.280 12.656 1.00 95.69 82 ARG A C 1
ATOM 609 O O . ARG A 1 82 ? -7.576 -5.212 13.380 1.00 95.69 82 ARG A O 1
ATOM 616 N N . HIS A 1 83 ? -5.478 -5.896 13.027 1.00 96.44 83 HIS A N 1
ATOM 617 C CA . HIS A 1 83 ? -5.383 -6.662 14.268 1.00 96.44 83 HIS A CA 1
ATOM 618 C C . HIS A 1 83 ? -5.682 -5.833 15.528 1.00 96.44 83 HIS A C 1
ATOM 620 O O . HIS A 1 83 ? -6.307 -6.332 16.461 1.00 96.44 83 HIS A O 1
ATOM 626 N N . LEU A 1 84 ? -5.226 -4.578 15.572 1.00 94.81 84 LEU A N 1
ATOM 627 C CA . LEU A 1 84 ? -5.475 -3.683 16.704 1.00 94.81 84 LEU A CA 1
ATOM 628 C C . LEU A 1 84 ? -6.940 -3.240 16.760 1.00 94.81 84 LEU A C 1
ATOM 630 O O . LEU A 1 84 ? -7.545 -3.287 17.830 1.00 94.81 84 LEU A O 1
ATOM 634 N N . VAL A 1 85 ? -7.525 -2.880 15.618 1.00 94.88 85 VAL A N 1
ATOM 635 C CA . VAL A 1 85 ? -8.943 -2.506 15.543 1.00 94.88 85 VAL A CA 1
ATOM 636 C C . VAL A 1 85 ? -9.856 -3.691 15.866 1.00 94.88 85 VAL A C 1
ATOM 638 O O . VAL A 1 85 ? -10.799 -3.528 16.635 1.00 94.88 85 VAL A O 1
ATOM 641 N N . ASP A 1 86 ? -9.545 -4.891 15.372 1.00 95.69 86 ASP 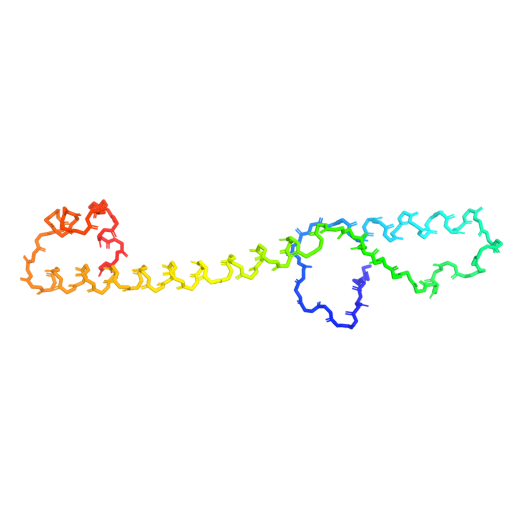A N 1
ATOM 642 C CA . ASP A 1 86 ? -10.303 -6.120 15.656 1.00 95.69 86 ASP A CA 1
ATOM 643 C C . ASP A 1 86 ? -10.297 -6.468 17.153 1.00 95.69 86 ASP A C 1
ATOM 645 O O . ASP A 1 86 ? -11.240 -7.063 17.672 1.00 95.69 86 ASP A O 1
ATOM 649 N N . ARG A 1 87 ? -9.249 -6.061 17.878 1.00 95.38 87 ARG A N 1
ATOM 650 C CA . ARG A 1 87 ? -9.165 -6.167 19.344 1.00 95.38 87 ARG A CA 1
ATOM 651 C C . ARG A 1 87 ? -9.935 -5.072 20.088 1.00 95.38 87 ARG A C 1
ATOM 653 O O . ARG A 1 87 ? -9.865 -5.010 21.313 1.00 95.38 87 ARG A O 1
ATOM 660 N N . GLY A 1 88 ? -10.671 -4.230 19.368 1.00 94.75 88 GLY A N 1
ATOM 661 C CA . GLY A 1 88 ? -11.492 -3.156 19.917 1.00 94.75 88 GLY A CA 1
ATOM 662 C C . GLY A 1 88 ? -10.732 -1.857 20.169 1.00 94.75 88 GLY A C 1
ATOM 663 O O . GLY A 1 88 ? -11.264 -0.973 20.839 1.00 94.75 88 GLY A O 1
ATOM 664 N N . LEU A 1 89 ? -9.502 -1.716 19.663 1.00 94.62 89 LEU A N 1
ATOM 665 C CA . LEU A 1 89 ? -8.756 -0.474 19.827 1.00 94.62 89 LEU A CA 1
ATOM 666 C C . LEU A 1 89 ? -9.345 0.624 18.934 1.00 94.62 89 LEU A C 1
ATOM 668 O O . LEU A 1 89 ? -9.636 0.408 17.755 1.00 94.62 89 LEU A O 1
ATOM 672 N N . ALA A 1 90 ? -9.493 1.832 19.481 1.00 94.62 90 ALA A N 1
ATOM 673 C CA . ALA A 1 90 ? -9.979 2.960 18.704 1.00 94.62 90 ALA A CA 1
ATOM 674 C C . ALA A 1 90 ? -9.005 3.294 17.562 1.00 94.62 90 ALA A C 1
ATOM 676 O O . ALA A 1 90 ? -7.784 3.148 17.669 1.00 94.62 90 ALA A O 1
ATOM 677 N N . TYR A 1 91 ? -9.542 3.812 16.457 1.00 94.44 91 TYR A N 1
ATOM 678 C CA . TYR A 1 91 ? -8.745 4.156 15.274 1.00 94.44 91 TYR A CA 1
ATOM 679 C C . TYR A 1 91 ? -7.708 5.248 15.586 1.00 94.44 91 TYR A C 1
ATOM 681 O O . TYR A 1 91 ? -6.631 5.259 14.994 1.00 94.44 91 TYR A O 1
ATOM 689 N N . ARG A 1 92 ? -8.006 6.149 16.536 1.00 93.88 92 ARG A N 1
ATOM 690 C CA . ARG A 1 92 ? -7.058 7.170 17.014 1.00 93.88 92 ARG A CA 1
ATOM 691 C C . ARG A 1 92 ? -5.875 6.553 17.747 1.00 93.88 92 ARG A C 1
ATOM 693 O O . ARG A 1 92 ? -4.742 6.897 17.442 1.00 93.88 92 ARG A O 1
ATOM 700 N N . ASP A 1 93 ? -6.130 5.618 18.651 1.00 95.94 93 ASP A N 1
ATOM 701 C CA . ASP A 1 93 ? -5.070 4.982 19.436 1.00 95.94 93 ASP A CA 1
ATOM 702 C C . ASP A 1 93 ? -4.218 4.065 18.557 1.00 95.94 93 ASP A C 1
ATOM 704 O O . ASP A 1 93 ? -2.995 4.052 18.663 1.00 95.94 93 ASP A O 1
ATOM 708 N N . THR A 1 94 ? -4.853 3.376 17.605 1.00 95.31 94 THR A N 1
ATOM 709 C CA . THR A 1 94 ? -4.161 2.593 16.571 1.00 95.31 94 THR A CA 1
ATOM 710 C C . THR A 1 94 ? -3.233 3.473 15.728 1.00 95.31 94 THR A C 1
ATOM 712 O O . THR A 1 94 ? -2.101 3.082 15.453 1.00 95.31 94 THR A O 1
ATOM 715 N N . ALA A 1 95 ? -3.691 4.668 15.339 1.00 95.31 95 ALA A N 1
ATOM 716 C CA . ALA A 1 95 ? -2.887 5.655 14.618 1.00 95.31 95 ALA A CA 1
ATOM 717 C C . ALA A 1 95 ? -1.677 6.117 15.439 1.00 95.31 95 ALA A C 1
ATOM 719 O O . ALA A 1 95 ? -0.563 6.118 14.922 1.00 95.31 95 ALA A O 1
ATOM 720 N N . THR A 1 96 ? -1.881 6.427 16.722 1.00 96.38 96 THR A N 1
ATOM 721 C CA . THR A 1 96 ? -0.804 6.808 17.647 1.00 96.38 96 THR A CA 1
ATOM 722 C C . THR A 1 96 ? 0.230 5.693 17.815 1.00 96.38 96 THR A C 1
ATOM 724 O O . THR A 1 96 ? 1.425 5.961 17.775 1.00 96.38 96 THR A O 1
ATOM 727 N N . LEU A 1 97 ? -0.201 4.435 17.969 1.00 95.38 97 LEU A N 1
ATOM 728 C CA . LEU A 1 97 ? 0.709 3.296 18.160 1.00 95.38 97 LEU A CA 1
ATOM 729 C C . LEU A 1 97 ? 1.530 2.957 16.915 1.00 95.38 97 LEU A C 1
ATOM 731 O O . LEU A 1 97 ? 2.664 2.499 17.031 1.00 95.38 97 LEU A O 1
ATOM 735 N N . LEU A 1 98 ? 0.943 3.129 15.732 1.00 94.38 98 LEU A N 1
ATOM 736 C CA . LEU A 1 98 ? 1.587 2.810 14.457 1.00 94.38 98 LEU A CA 1
ATOM 737 C C . LEU A 1 98 ? 2.273 4.020 13.811 1.00 94.38 98 LEU A C 1
ATOM 739 O O . LEU A 1 98 ? 2.799 3.876 12.711 1.00 94.38 98 LEU A O 1
ATOM 743 N N . ASP A 1 99 ? 2.248 5.178 14.476 1.00 95.88 99 ASP A N 1
ATOM 744 C CA . ASP A 1 99 ? 2.769 6.460 13.990 1.00 95.88 99 ASP A CA 1
ATOM 745 C C . ASP A 1 99 ? 2.276 6.814 12.571 1.00 95.88 99 ASP A C 1
ATOM 747 O O . ASP A 1 99 ? 3.026 7.172 11.663 1.00 95.88 99 ASP A O 1
ATOM 751 N N . ILE A 1 100 ? 0.966 6.661 12.352 1.00 94.50 100 ILE A N 1
ATOM 752 C CA . ILE A 1 100 ? 0.294 6.994 11.089 1.00 94.50 100 ILE A CA 1
ATOM 753 C C . ILE A 1 100 ? -0.940 7.852 11.343 1.00 94.50 100 ILE A C 1
ATOM 755 O O . ILE A 1 100 ? -1.471 7.913 12.445 1.00 94.50 100 ILE A O 1
ATOM 759 N N . SER A 1 101 ? -1.448 8.513 10.303 1.00 95.06 101 SER A N 1
ATOM 760 C CA . SER A 1 101 ? -2.647 9.335 10.456 1.00 95.06 101 SER A CA 1
ATOM 761 C C . SER A 1 101 ? -3.905 8.494 10.710 1.00 95.06 101 SER A C 1
ATOM 763 O O . SER A 1 101 ? -4.068 7.391 10.184 1.00 95.06 101 SER A O 1
ATOM 765 N N . TYR A 1 102 ? -4.857 9.066 11.450 1.00 92.94 102 TYR A N 1
ATOM 766 C CA . TYR A 1 102 ? -6.179 8.469 11.678 1.00 92.94 102 TYR A CA 1
ATOM 767 C C . TYR A 1 102 ? -6.886 8.077 10.369 1.00 92.94 102 TYR A C 1
ATOM 769 O O . TYR A 1 102 ? -7.416 6.975 10.237 1.00 92.94 102 TYR A O 1
ATOM 777 N N . GLN A 1 103 ? -6.848 8.962 9.366 1.00 94.62 103 GLN A N 1
ATOM 778 C CA . GLN A 1 103 ? -7.433 8.696 8.050 1.00 94.62 103 GLN A CA 1
ATOM 779 C C . GLN A 1 103 ? -6.759 7.499 7.367 1.00 94.62 103 GLN A C 1
ATOM 781 O O . GLN A 1 103 ? -7.430 6.712 6.698 1.00 94.62 103 GLN A O 1
ATOM 786 N N . ARG A 1 104 ? -5.443 7.333 7.557 1.00 93.69 104 ARG A N 1
ATOM 787 C CA . ARG A 1 104 ? -4.702 6.204 7.000 1.00 93.69 104 ARG A CA 1
ATOM 788 C C . ARG A 1 104 ? -5.112 4.885 7.644 1.00 93.69 104 ARG A C 1
ATOM 790 O O . ARG A 1 104 ? -5.282 3.920 6.911 1.00 93.69 104 ARG A O 1
ATOM 797 N N . VAL A 1 105 ? -5.333 4.842 8.960 1.00 93.50 105 VAL A N 1
ATOM 798 C CA . VAL A 1 105 ? -5.887 3.650 9.632 1.00 93.50 105 VAL A CA 1
ATOM 799 C C . VAL A 1 105 ? -7.232 3.273 9.016 1.00 93.50 105 VAL A C 1
ATOM 801 O O . VAL A 1 105 ? -7.419 2.123 8.632 1.00 93.50 105 VAL A O 1
ATOM 804 N N . GLY A 1 106 ? -8.126 4.248 8.816 1.00 92.94 106 GLY A N 1
ATOM 805 C CA . GLY A 1 106 ? -9.417 4.009 8.165 1.00 92.94 106 GLY A CA 1
ATOM 806 C C . GLY A 1 106 ? -9.283 3.373 6.779 1.00 92.94 106 GLY A C 1
ATOM 807 O O . GLY A 1 106 ? -9.940 2.377 6.502 1.00 92.94 106 GLY A O 1
ATOM 808 N N . GLN A 1 107 ? -8.373 3.874 5.943 1.00 94.12 107 GLN A N 1
ATOM 809 C CA . GLN A 1 107 ? -8.095 3.304 4.614 1.00 94.12 107 GLN A CA 1
ATOM 810 C C . GLN A 1 107 ? -7.486 1.895 4.640 1.00 94.12 107 GLN A C 1
ATOM 812 O O . GLN A 1 107 ? -7.556 1.197 3.638 1.00 94.12 107 GLN A O 1
ATOM 817 N N . LEU A 1 108 ? -6.804 1.512 5.723 1.00 92.75 108 LEU A N 1
ATOM 818 C CA . LEU A 1 108 ? -6.129 0.214 5.839 1.00 92.75 108 LEU A CA 1
ATOM 819 C C . LEU A 1 108 ? -7.030 -0.881 6.419 1.00 92.75 108 LEU A C 1
ATOM 821 O O . LEU A 1 108 ? -6.714 -2.065 6.277 1.00 92.75 108 LEU A O 1
ATOM 825 N N . VAL A 1 109 ? -8.092 -0.477 7.117 1.00 90.69 109 VAL A N 1
ATOM 826 C CA . VAL A 1 109 ? -9.038 -1.371 7.794 1.00 90.69 109 VAL A CA 1
ATOM 827 C C . VAL A 1 109 ? -10.351 -1.518 7.013 1.00 90.69 109 VAL A C 1
ATOM 829 O O . VAL A 1 109 ? -11.005 -2.546 7.158 1.00 90.69 109 VAL A O 1
ATOM 832 N N . THR A 1 110 ? -10.707 -0.532 6.181 1.00 84.31 110 THR A N 1
ATOM 833 C CA . THR A 1 110 ? -11.828 -0.615 5.220 1.00 84.31 110 THR A CA 1
ATOM 834 C C . THR A 1 110 ? -11.455 -1.500 4.037 1.00 84.31 110 THR A C 1
ATOM 836 O O . THR A 1 110 ? -12.312 -2.305 3.617 1.00 84.31 110 THR A O 1
#